Protein AF-A0AAJ1TBA0-F1 (afdb_monomer_lite)

Foldseek 3Di:
DDDDDVVNVVVVVVVCVVVVVVVVVVVVVVVVVVVVVVVVVVVVVVVVVVPDDDDQDPVSPDDDDPDDPDDDFADDPQPDDDDPVPDDQDPVNRDRPDPDGDDAPDVGDDDDDPPPDPDDDPPDDDD

Structure (mmCIF, N/CA/C/O backbone):
data_AF-A0AAJ1TBA0-F1
#
_entry.id   AF-A0AAJ1TBA0-F1
#
loop_
_atom_site.group_PDB
_atom_site.id
_atom_site.type_symbol
_atom_site.label_atom_id
_atom_site.label_alt_id
_atom_site.label_comp_id
_atom_site.label_asym_id
_atom_site.label_entity_id
_atom_site.label_seq_id
_atom_site.pdbx_PDB_ins_code
_atom_site.Cartn_x
_atom_site.Cartn_y
_atom_site.Cartn_z
_atom_site.occupancy
_atom_site.B_iso_or_equiv
_atom_site.auth_seq_id
_atom_site.auth_comp_id
_atom_site.auth_asym_id
_atom_site.auth_atom_id
_atom_site.pdbx_PDB_model_num
ATOM 1 N N . MET A 1 1 ? 47.007 8.285 -35.659 1.00 47.59 1 MET A N 1
ATOM 2 C CA . MET A 1 1 ? 45.664 8.703 -36.113 1.00 47.59 1 MET A CA 1
ATOM 3 C C . MET A 1 1 ? 45.029 7.475 -36.761 1.00 47.59 1 MET A C 1
ATOM 5 O O . MET A 1 1 ? 45.484 7.074 -37.821 1.00 47.59 1 MET A O 1
ATOM 9 N N . TYR A 1 2 ? 44.145 6.764 -36.053 1.00 60.50 2 TYR A N 1
ATOM 10 C CA . TYR A 1 2 ? 43.605 5.469 -36.500 1.00 60.50 2 TYR A CA 1
ATOM 11 C C . TYR A 1 2 ? 42.447 5.741 -37.472 1.00 60.50 2 TYR A C 1
ATOM 13 O O . TYR A 1 2 ? 41.355 6.102 -37.044 1.00 60.50 2 TYR A O 1
ATOM 21 N N . ALA A 1 3 ? 42.705 5.664 -38.778 1.00 68.94 3 ALA A N 1
ATOM 22 C CA . ALA A 1 3 ? 41.657 5.764 -39.788 1.00 68.94 3 ALA A CA 1
ATOM 23 C C . ALA A 1 3 ? 40.929 4.417 -39.845 1.00 68.94 3 ALA A C 1
ATOM 25 O O . ALA A 1 3 ? 41.421 3.453 -40.430 1.00 68.94 3 ALA A O 1
ATOM 26 N N . MET A 1 4 ? 39.787 4.336 -39.165 1.00 69.88 4 MET A N 1
ATOM 27 C CA . MET A 1 4 ? 38.882 3.198 -39.276 1.00 69.88 4 MET A CA 1
ATOM 28 C C . MET A 1 4 ? 38.387 3.143 -40.724 1.00 69.88 4 MET A C 1
ATOM 30 O O . MET A 1 4 ? 37.783 4.093 -41.217 1.00 69.88 4 MET A O 1
ATOM 34 N N . THR A 1 5 ? 38.730 2.071 -41.435 1.00 81.44 5 THR A N 1
ATOM 35 C CA . THR A 1 5 ? 38.366 1.895 -42.842 1.00 81.44 5 THR A CA 1
ATOM 36 C C . THR A 1 5 ? 36.852 1.752 -42.970 1.00 81.44 5 THR A C 1
ATOM 38 O O . THR A 1 5 ? 36.205 1.168 -42.101 1.00 81.44 5 THR A O 1
ATOM 41 N N . GLU A 1 6 ? 36.266 2.269 -44.051 1.00 70.00 6 GLU A N 1
ATOM 42 C CA . GLU A 1 6 ? 34.803 2.320 -44.222 1.00 70.00 6 GLU A CA 1
ATOM 43 C C . GLU A 1 6 ? 34.128 0.944 -44.093 1.00 70.00 6 GLU A C 1
ATOM 45 O O . GLU A 1 6 ? 33.022 0.828 -43.570 1.00 70.00 6 GLU A O 1
ATOM 50 N N . ALA A 1 7 ? 34.842 -0.129 -44.444 1.00 73.31 7 ALA A N 1
ATOM 51 C CA . ALA A 1 7 ? 34.394 -1.507 -44.256 1.00 73.31 7 ALA A CA 1
ATOM 52 C C . ALA A 1 7 ? 34.143 -1.883 -42.781 1.00 73.31 7 ALA A C 1
ATOM 54 O O . ALA A 1 7 ? 33.262 -2.692 -42.489 1.00 73.31 7 ALA A O 1
ATOM 55 N N . GLN A 1 8 ? 34.896 -1.308 -41.840 1.00 73.12 8 GLN A N 1
ATOM 56 C CA . GLN A 1 8 ? 34.670 -1.526 -40.411 1.00 73.12 8 GLN A CA 1
ATOM 57 C C . GLN A 1 8 ? 33.462 -0.747 -39.895 1.00 73.12 8 GLN A C 1
ATOM 59 O O . GLN A 1 8 ? 32.757 -1.248 -39.024 1.00 73.12 8 GLN A O 1
ATOM 64 N N . VAL A 1 9 ? 33.189 0.435 -40.451 1.00 70.56 9 VAL A N 1
ATOM 65 C CA . VAL A 1 9 ? 31.996 1.226 -40.113 1.00 70.56 9 VAL A CA 1
ATOM 66 C C . VAL A 1 9 ? 30.732 0.519 -40.604 1.00 70.56 9 VAL A C 1
ATOM 68 O O . VAL A 1 9 ? 29.771 0.397 -39.849 1.00 70.56 9 VAL A O 1
ATOM 71 N N . VAL A 1 10 ? 30.757 -0.032 -41.821 1.00 71.44 10 VAL A N 1
ATOM 72 C CA . VAL A 1 10 ? 29.632 -0.800 -42.380 1.00 71.44 10 VAL A CA 1
ATOM 73 C C . VAL A 1 10 ? 29.387 -2.085 -41.585 1.00 71.44 10 VAL A C 1
ATOM 75 O O . VAL A 1 10 ? 28.263 -2.311 -41.148 1.00 71.44 10 VAL A O 1
ATOM 78 N N . ARG A 1 11 ? 30.429 -2.872 -41.277 1.00 68.94 11 ARG A N 1
ATOM 79 C CA . ARG A 1 11 ? 30.280 -4.061 -40.415 1.00 68.94 11 ARG A CA 1
ATOM 80 C C . ARG A 1 11 ? 29.783 -3.723 -39.009 1.00 68.94 11 ARG A C 1
ATOM 82 O O . ARG A 1 11 ? 28.985 -4.469 -38.445 1.00 68.94 11 ARG A O 1
ATOM 89 N N . ALA A 1 12 ? 30.240 -2.611 -38.430 1.00 65.38 12 ALA A N 1
ATOM 90 C CA . ALA A 1 12 ? 29.751 -2.142 -37.139 1.00 65.38 12 ALA A CA 1
ATOM 91 C C . ALA A 1 12 ? 28.266 -1.758 -37.221 1.00 65.38 12 ALA A C 1
ATOM 93 O O . ALA A 1 12 ? 27.500 -2.173 -36.356 1.00 65.38 12 ALA A O 1
ATOM 94 N N . ALA A 1 13 ? 27.831 -1.062 -38.274 1.00 63.31 13 ALA A N 1
ATOM 95 C CA . ALA A 1 13 ? 26.427 -0.719 -38.505 1.00 63.31 13 ALA A CA 1
ATOM 96 C C . ALA A 1 13 ? 25.539 -1.962 -38.718 1.00 63.31 13 ALA A C 1
ATOM 98 O O . ALA A 1 13 ? 24.469 -2.059 -38.117 1.00 63.31 13 ALA A O 1
ATOM 99 N N . GLU A 1 14 ? 26.009 -2.955 -39.479 1.00 63.19 14 GLU A N 1
ATOM 100 C CA . GLU A 1 14 ? 25.328 -4.246 -39.660 1.00 63.19 14 GLU A CA 1
ATOM 101 C C . GLU A 1 14 ? 25.197 -5.008 -38.327 1.00 63.19 14 GLU A C 1
ATOM 103 O O . GLU A 1 14 ? 24.124 -5.517 -37.995 1.00 63.19 14 GLU A O 1
ATOM 108 N N . SER A 1 15 ? 26.260 -5.018 -37.509 1.00 60.47 15 SER A N 1
ATOM 109 C CA . SER A 1 15 ? 26.243 -5.634 -36.173 1.00 60.47 15 SER A CA 1
ATOM 110 C C . SER A 1 15 ? 25.389 -4.859 -35.161 1.00 60.47 15 SER A C 1
ATOM 112 O O . SER A 1 15 ? 24.792 -5.465 -34.275 1.00 60.47 15 SER A O 1
ATOM 114 N N . SER A 1 16 ? 25.273 -3.537 -35.323 1.00 62.47 16 SER A N 1
ATOM 115 C CA . SER A 1 16 ? 24.449 -2.656 -34.485 1.00 62.47 16 SER A CA 1
ATOM 116 C C . SER A 1 16 ? 22.961 -2.876 -34.736 1.00 62.47 16 SER A C 1
ATOM 118 O O . SER A 1 16 ? 22.170 -2.801 -33.801 1.00 62.47 16 SER A O 1
ATOM 120 N N . GLY A 1 17 ? 22.583 -3.203 -35.977 1.00 62.50 17 GLY A N 1
ATOM 121 C CA . GLY A 1 17 ? 21.241 -3.671 -36.308 1.00 62.50 17 GLY A CA 1
ATOM 122 C C . GLY A 1 17 ? 20.921 -4.960 -35.554 1.00 62.50 17 GLY A C 1
ATOM 123 O O . GLY A 1 17 ? 20.037 -4.973 -34.706 1.00 62.50 17 GLY A O 1
ATOM 124 N N . ALA A 1 18 ? 21.705 -6.019 -35.760 1.00 63.28 18 ALA A N 1
ATOM 125 C CA . ALA A 1 18 ? 21.473 -7.295 -35.076 1.00 63.28 18 ALA A CA 1
ATOM 126 C C . ALA A 1 18 ? 21.494 -7.172 -33.535 1.00 63.28 18 ALA A C 1
ATOM 128 O O . ALA A 1 18 ? 20.630 -7.729 -32.857 1.00 63.28 18 ALA A O 1
ATOM 129 N N . ALA A 1 19 ? 22.427 -6.397 -32.973 1.00 67.44 19 ALA A N 1
ATOM 130 C CA . ALA A 1 19 ? 22.520 -6.160 -31.532 1.00 67.44 19 ALA A CA 1
ATOM 131 C C . ALA A 1 19 ? 21.362 -5.302 -30.993 1.00 67.44 19 ALA A C 1
ATOM 133 O O . ALA A 1 19 ? 20.842 -5.570 -29.909 1.00 67.44 19 ALA A O 1
ATOM 134 N N . GLY A 1 20 ? 20.917 -4.298 -31.751 1.00 75.56 20 GLY A N 1
ATOM 135 C CA . GLY A 1 20 ? 19.826 -3.411 -31.360 1.00 75.56 20 GLY A CA 1
ATOM 136 C C . GLY A 1 20 ? 18.486 -4.134 -31.248 1.00 75.56 20 GLY A C 1
ATOM 137 O O . GLY A 1 20 ? 17.699 -3.837 -30.353 1.00 75.56 20 GLY A O 1
ATOM 138 N N . TRP A 1 21 ? 18.232 -5.121 -32.110 1.00 77.81 21 TRP A N 1
ATOM 139 C CA . TRP A 1 21 ? 16.948 -5.826 -32.132 1.00 77.81 21 TRP A CA 1
ATOM 140 C C . TRP A 1 21 ? 16.868 -6.834 -30.981 1.00 77.81 21 TRP A C 1
ATOM 142 O O . TRP A 1 21 ? 15.826 -6.957 -30.341 1.00 77.81 21 TRP A O 1
ATOM 152 N N . VAL A 1 22 ? 17.990 -7.486 -30.652 1.00 84.62 22 VAL A N 1
ATOM 153 C CA . VAL A 1 22 ? 18.113 -8.358 -29.472 1.00 84.62 22 VAL A CA 1
ATOM 154 C C . VAL A 1 22 ? 17.913 -7.561 -28.181 1.00 84.62 22 VAL A C 1
ATOM 156 O O . VAL A 1 22 ? 17.155 -7.989 -27.311 1.00 84.62 22 VAL A O 1
ATOM 159 N N . LEU A 1 23 ? 18.528 -6.379 -28.067 1.00 86.12 23 LEU A N 1
ATOM 160 C CA . LEU A 1 23 ? 18.322 -5.488 -26.920 1.00 86.12 23 LEU A CA 1
ATOM 161 C C . LEU A 1 23 ? 16.875 -4.982 -26.838 1.00 86.12 23 LEU A C 1
ATOM 163 O O . LEU A 1 23 ? 16.290 -4.985 -25.757 1.00 86.12 23 LEU A O 1
ATOM 167 N N . GLY A 1 24 ? 16.274 -4.601 -27.968 1.00 88.69 24 GLY A N 1
ATOM 168 C CA . GLY A 1 24 ? 14.885 -4.143 -28.027 1.00 88.69 24 GLY A CA 1
ATOM 169 C C . GLY A 1 24 ? 13.887 -5.213 -27.581 1.00 88.69 24 GLY A C 1
ATOM 170 O O . GLY A 1 24 ? 13.027 -4.945 -26.743 1.00 88.69 24 GLY A O 1
ATOM 171 N 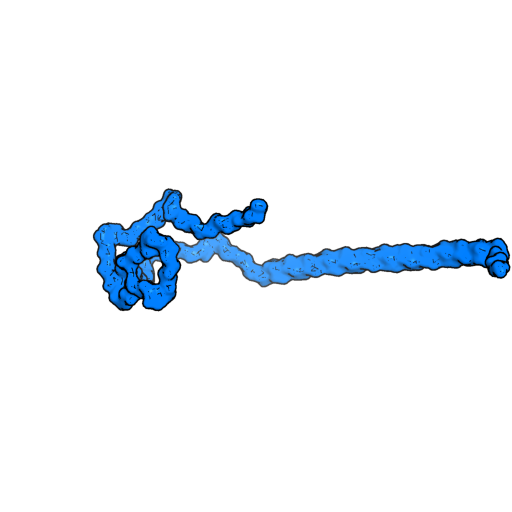N . ILE A 1 25 ? 14.038 -6.446 -28.076 1.00 92.25 25 ILE A N 1
ATOM 172 C CA . ILE A 1 25 ? 13.203 -7.583 -27.661 1.00 92.25 25 ILE A CA 1
ATOM 173 C C . ILE A 1 25 ? 13.440 -7.906 -26.183 1.00 92.25 25 ILE A C 1
ATOM 175 O O . ILE A 1 25 ? 12.477 -8.106 -25.445 1.00 92.25 25 ILE A O 1
ATOM 179 N N . GLY A 1 26 ? 14.695 -7.905 -25.724 1.00 93.06 26 GLY A N 1
ATOM 180 C CA . GLY A 1 26 ? 15.029 -8.141 -24.318 1.00 93.06 26 GLY A CA 1
ATOM 181 C C . GLY A 1 26 ? 14.351 -7.142 -23.376 1.00 93.06 26 GLY A C 1
ATOM 182 O O . GLY A 1 26 ? 13.743 -7.544 -22.383 1.00 93.06 26 GLY A O 1
ATOM 183 N N . LEU A 1 27 ? 14.381 -5.851 -23.717 1.00 95.44 27 LEU A N 1
ATOM 184 C CA . LEU A 1 27 ? 13.703 -4.803 -22.950 1.00 95.44 27 LEU A CA 1
ATOM 185 C C . LEU A 1 27 ? 12.177 -4.934 -23.001 1.00 95.44 27 LEU A C 1
ATOM 187 O O . LEU A 1 27 ? 11.521 -4.751 -21.976 1.00 95.44 27 LEU A O 1
ATOM 191 N N . ALA A 1 28 ? 11.603 -5.291 -24.153 1.00 95.38 28 ALA A N 1
ATOM 192 C CA . ALA A 1 28 ? 10.164 -5.512 -24.279 1.00 95.38 28 ALA A CA 1
ATOM 193 C C . ALA A 1 28 ? 9.692 -6.695 -23.419 1.00 95.38 28 ALA A C 1
ATOM 195 O O . ALA A 1 28 ? 8.702 -6.582 -22.697 1.00 95.38 28 ALA A O 1
ATOM 196 N N . VAL A 1 29 ? 10.427 -7.811 -23.436 1.00 97.19 29 VAL A N 1
ATOM 197 C CA . VAL A 1 29 ? 10.138 -8.984 -22.597 1.00 97.19 29 VAL A CA 1
ATOM 198 C C . VAL A 1 29 ? 10.256 -8.631 -21.117 1.00 97.19 29 VAL A C 1
ATOM 200 O O . VAL A 1 29 ? 9.375 -8.991 -20.338 1.00 97.19 29 VAL A O 1
ATOM 203 N N . LEU A 1 30 ? 11.294 -7.885 -20.726 1.00 97.38 30 LEU A N 1
ATOM 204 C CA . LEU A 1 30 ? 11.456 -7.424 -19.349 1.00 97.38 30 LEU A CA 1
ATOM 205 C C . LEU A 1 30 ? 10.284 -6.533 -18.915 1.00 97.38 30 LEU A C 1
ATOM 207 O O . LEU A 1 30 ? 9.731 -6.737 -17.837 1.00 97.38 30 LEU A O 1
ATOM 211 N N . ALA A 1 31 ? 9.862 -5.593 -19.762 1.00 97.19 31 ALA A N 1
ATOM 212 C CA . ALA A 1 31 ? 8.721 -4.728 -19.480 1.00 97.19 31 ALA A CA 1
ATOM 213 C C . ALA A 1 31 ? 7.430 -5.540 -19.285 1.00 97.19 31 ALA A C 1
ATOM 215 O O . ALA A 1 31 ? 6.719 -5.342 -18.299 1.00 97.19 31 ALA A O 1
ATOM 216 N N . VAL A 1 32 ? 7.154 -6.503 -20.171 1.00 98.19 32 VAL A N 1
ATOM 217 C CA . VAL A 1 32 ? 5.987 -7.391 -20.052 1.00 98.19 32 VAL A CA 1
ATOM 218 C C . VAL A 1 32 ? 6.067 -8.248 -18.788 1.00 98.19 32 VAL A C 1
ATOM 220 O O . VAL A 1 32 ? 5.060 -8.405 -18.100 1.00 98.19 32 VAL A O 1
ATOM 223 N N . ALA A 1 33 ? 7.248 -8.761 -18.439 1.00 98.12 33 ALA A N 1
ATOM 224 C CA . ALA A 1 33 ? 7.446 -9.545 -17.224 1.00 98.12 33 ALA A CA 1
ATOM 225 C C . ALA A 1 33 ? 7.170 -8.718 -15.959 1.00 98.12 33 ALA A C 1
ATOM 227 O O . ALA A 1 33 ? 6.454 -9.181 -15.071 1.00 98.12 33 ALA A O 1
ATOM 228 N N . VAL A 1 34 ? 7.670 -7.479 -15.897 1.00 98.31 34 VAL A N 1
ATOM 229 C CA . VAL A 1 34 ? 7.420 -6.560 -14.775 1.00 98.31 34 VAL A CA 1
ATOM 230 C C . VAL A 1 34 ? 5.930 -6.233 -14.661 1.00 98.31 34 VAL A C 1
ATOM 232 O O . VAL A 1 34 ? 5.359 -6.346 -13.576 1.00 98.31 34 VAL A O 1
ATOM 235 N N . VAL A 1 35 ? 5.267 -5.893 -15.770 1.00 98.44 35 VAL A N 1
ATOM 236 C CA . VAL A 1 35 ? 3.821 -5.613 -15.777 1.00 98.44 35 VAL A CA 1
ATOM 237 C C . VAL A 1 35 ? 3.020 -6.846 -15.348 1.00 98.44 35 VAL A C 1
ATOM 239 O O . VAL A 1 35 ? 2.148 -6.745 -14.485 1.00 98.44 35 VAL A O 1
ATOM 242 N N . GLY A 1 36 ? 3.341 -8.022 -15.891 1.00 98.38 36 GLY A N 1
ATOM 243 C CA . GLY A 1 36 ? 2.696 -9.284 -15.526 1.00 98.38 36 GLY A CA 1
ATOM 244 C C . GLY A 1 36 ? 2.866 -9.624 -14.045 1.00 98.38 36 GLY A C 1
ATOM 245 O O . GLY A 1 36 ? 1.902 -10.022 -13.390 1.00 98.38 36 GLY A O 1
ATOM 246 N N . MET A 1 37 ? 4.060 -9.396 -13.491 1.00 98.38 37 MET A N 1
ATOM 247 C CA . MET A 1 37 ? 4.342 -9.573 -12.067 1.00 98.38 37 MET A CA 1
ATOM 248 C C . MET A 1 37 ? 3.491 -8.637 -11.201 1.00 98.38 37 MET A C 1
ATOM 250 O O . MET A 1 37 ? 2.886 -9.095 -10.232 1.00 98.38 37 MET A O 1
ATOM 254 N N . LEU A 1 38 ? 3.385 -7.352 -11.554 1.00 98.12 38 LEU A N 1
ATOM 255 C CA . LEU A 1 38 ? 2.561 -6.392 -10.811 1.00 98.12 38 LEU A CA 1
ATOM 256 C C . LEU A 1 38 ? 1.080 -6.790 -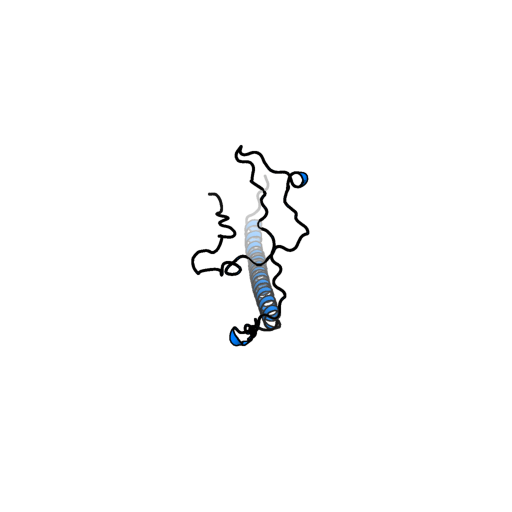10.816 1.00 98.12 38 LEU A C 1
ATOM 258 O O . LEU A 1 38 ? 0.445 -6.832 -9.761 1.00 98.12 38 LEU A O 1
ATOM 262 N N . VAL A 1 39 ? 0.542 -7.157 -11.983 1.00 97.88 39 VAL A N 1
ATOM 263 C CA . VAL A 1 39 ? -0.845 -7.634 -12.111 1.00 97.88 39 VAL A CA 1
ATOM 264 C C . VAL A 1 39 ? -1.074 -8.884 -11.262 1.00 97.88 39 VAL A C 1
ATOM 266 O O . VAL A 1 39 ? -2.102 -9.001 -10.590 1.00 97.88 39 VAL A O 1
ATOM 269 N N . TRP A 1 40 ? -0.118 -9.815 -11.258 1.00 97.62 40 TRP A N 1
ATOM 270 C CA . TRP A 1 40 ? -0.206 -11.033 -10.460 1.00 97.62 40 TRP A CA 1
ATOM 271 C C . TRP A 1 40 ? -0.227 -10.743 -8.955 1.00 97.62 40 TRP A C 1
ATOM 273 O O . TRP A 1 40 ? -1.082 -11.284 -8.253 1.00 97.62 40 TRP A O 1
ATOM 283 N N . VAL A 1 41 ? 0.646 -9.856 -8.462 1.00 97.50 41 VAL A N 1
ATOM 284 C CA . VAL A 1 41 ? 0.683 -9.459 -7.043 1.00 97.50 41 VAL A CA 1
ATOM 285 C C . VAL A 1 41 ? -0.644 -8.832 -6.615 1.00 97.50 41 VAL A C 1
ATOM 287 O O . VAL A 1 41 ? -1.203 -9.233 -5.594 1.00 97.50 41 VAL A O 1
ATOM 290 N N . VAL A 1 42 ? -1.190 -7.909 -7.412 1.00 95.94 42 VAL A N 1
ATOM 291 C CA . VAL A 1 42 ? -2.484 -7.268 -7.121 1.00 95.94 42 VAL A CA 1
ATOM 292 C C . VAL A 1 42 ? -3.611 -8.301 -7.087 1.00 95.94 42 VAL A C 1
ATOM 294 O O . VAL A 1 42 ? -4.375 -8.347 -6.124 1.00 95.94 42 VAL A O 1
ATOM 297 N N . ARG A 1 43 ? -3.690 -9.187 -8.089 1.00 95.44 43 ARG A N 1
ATOM 298 C CA . ARG A 1 43 ? -4.701 -10.259 -8.122 1.00 95.44 43 ARG A CA 1
ATOM 299 C C . ARG A 1 43 ? -4.583 -11.198 -6.927 1.00 95.44 43 ARG A C 1
ATOM 301 O O . ARG A 1 43 ? -5.605 -11.589 -6.367 1.00 95.44 43 ARG A O 1
ATOM 308 N N . LYS A 1 44 ? -3.359 -11.555 -6.530 1.00 94.50 44 LYS A N 1
ATOM 309 C CA . LYS A 1 44 ? -3.112 -12.394 -5.354 1.00 94.50 44 LYS A CA 1
ATOM 310 C C . LYS A 1 44 ? -3.599 -11.704 -4.078 1.00 94.50 44 LYS A C 1
ATOM 312 O O . LYS A 1 44 ? -4.301 -12.338 -3.303 1.00 94.50 44 LYS A O 1
ATOM 317 N N . GLY A 1 45 ? -3.303 -10.415 -3.902 1.00 90.06 45 GLY A N 1
ATOM 318 C CA . GLY A 1 45 ? -3.767 -9.635 -2.750 1.00 90.06 45 GLY A CA 1
ATOM 319 C C . GLY A 1 45 ? -5.292 -9.525 -2.666 1.00 90.06 45 GLY A C 1
ATOM 320 O O . GLY A 1 45 ? -5.857 -9.694 -1.589 1.00 90.06 45 GLY A O 1
ATOM 321 N N . ILE A 1 46 ? -5.969 -9.310 -3.801 1.00 90.56 46 ILE A N 1
ATOM 322 C CA . ILE A 1 46 ? -7.441 -9.297 -3.861 1.00 90.56 46 ILE A CA 1
ATOM 323 C C . ILE A 1 46 ? -8.007 -10.665 -3.474 1.00 90.56 46 ILE A C 1
ATOM 325 O O . ILE A 1 46 ? -8.927 -10.733 -2.665 1.00 90.56 46 ILE A O 1
ATOM 329 N N . LYS A 1 47 ? -7.443 -11.754 -4.013 1.00 88.38 47 LYS A N 1
ATOM 330 C CA . LYS A 1 47 ? -7.894 -13.112 -3.688 1.00 88.38 47 LYS A CA 1
ATOM 331 C C . LYS A 1 47 ? -7.749 -13.411 -2.194 1.00 88.38 47 LYS A C 1
ATOM 333 O O . LYS A 1 47 ? -8.683 -13.934 -1.607 1.00 88.38 47 LYS A O 1
ATOM 338 N N . THR A 1 48 ? -6.625 -13.039 -1.582 1.00 85.12 48 THR A N 1
ATOM 339 C CA . THR A 1 48 ? -6.414 -13.226 -0.140 1.00 85.12 48 THR A CA 1
ATOM 340 C C . THR A 1 48 ? -7.445 -12.467 0.695 1.00 85.12 48 THR A C 1
ATOM 342 O O . THR A 1 48 ? -7.983 -13.037 1.633 1.00 85.12 48 THR A O 1
ATOM 345 N N . ARG A 1 49 ? -7.792 -11.224 0.329 1.00 78.38 49 ARG A N 1
ATOM 346 C CA . ARG A 1 49 ? -8.855 -10.469 1.020 1.00 78.38 49 ARG A CA 1
ATOM 347 C C . ARG A 1 49 ? -10.246 -11.068 0.826 1.00 78.38 49 ARG A C 1
ATOM 349 O O . ARG A 1 49 ? -11.081 -10.940 1.704 1.00 78.38 49 ARG A O 1
ATOM 356 N N . ALA A 1 50 ? -10.505 -11.701 -0.315 1.00 80.12 50 ALA A N 1
ATOM 357 C CA . ALA A 1 50 ? -11.786 -12.354 -0.582 1.00 80.12 50 ALA A CA 1
ATOM 358 C C . ALA A 1 50 ? -11.957 -13.684 0.177 1.00 80.12 50 ALA A C 1
ATOM 360 O O . ALA A 1 50 ? -13.071 -14.184 0.278 1.00 80.12 50 ALA A O 1
ATOM 361 N N . GLU A 1 51 ? -10.865 -14.271 0.674 1.00 80.81 51 GLU A N 1
ATOM 362 C CA . GLU A 1 51 ? -10.894 -15.445 1.555 1.00 80.81 51 GLU A CA 1
ATOM 363 C C . GLU A 1 51 ? -11.145 -15.060 3.028 1.00 80.81 51 GLU A C 1
ATOM 365 O O . GLU A 1 51 ? -11.424 -15.936 3.845 1.00 80.81 51 GLU A O 1
ATOM 370 N N . GLU A 1 52 ? -11.076 -13.769 3.376 1.00 77.25 52 GLU A N 1
ATOM 371 C CA . GLU A 1 52 ? -11.507 -13.269 4.684 1.00 77.25 52 GLU A CA 1
ATOM 372 C C . GLU A 1 52 ? -13.042 -13.237 4.754 1.00 77.25 52 GLU A C 1
ATOM 374 O O . GLU A 1 52 ? -13.719 -12.955 3.763 1.00 77.25 52 GLU A O 1
ATOM 379 N N . SER A 1 53 ? -13.600 -13.531 5.933 1.00 72.00 53 SER A N 1
ATOM 380 C CA . 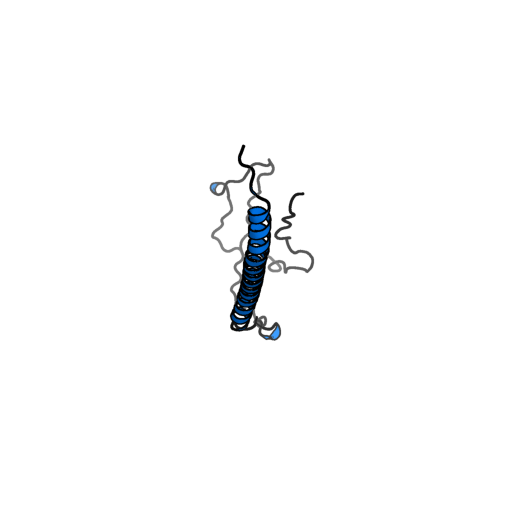SER A 1 53 ? -15.043 -13.432 6.164 1.00 72.00 53 SER A CA 1
ATOM 381 C C . SER A 1 53 ? -15.540 -12.029 5.828 1.00 72.00 53 SER A C 1
ATOM 383 O O . SER A 1 53 ? -14.939 -11.035 6.244 1.00 72.00 53 SER A O 1
ATOM 385 N N . GLU A 1 54 ? -16.656 -11.957 5.104 1.00 73.31 54 GLU A N 1
ATOM 386 C CA . GLU A 1 54 ? -17.295 -10.690 4.765 1.00 73.31 54 GLU A CA 1
ATOM 387 C C . GLU A 1 54 ? -17.583 -9.890 6.050 1.00 73.31 54 GLU A C 1
ATOM 389 O O . GLU A 1 54 ? -17.976 -10.488 7.063 1.00 73.31 54 GLU A O 1
ATOM 394 N N . PRO A 1 55 ? -17.352 -8.561 6.059 1.00 71.19 55 PRO A N 1
ATOM 395 C CA . PRO A 1 55 ? -17.691 -7.729 7.202 1.00 71.19 55 PRO A CA 1
ATOM 396 C C . PRO A 1 55 ? -19.135 -7.992 7.645 1.00 71.19 55 PRO A C 1
ATOM 398 O O . PRO A 1 55 ? -20.007 -8.143 6.785 1.00 71.19 55 PRO A O 1
ATOM 401 N N . PRO A 1 56 ? -19.407 -8.049 8.962 1.00 77.00 56 PRO A N 1
ATOM 402 C CA . PRO A 1 56 ? -20.743 -8.338 9.457 1.00 77.00 56 PRO A CA 1
ATOM 403 C C . PRO A 1 56 ? -21.733 -7.340 8.862 1.00 77.00 56 PRO A C 1
ATOM 405 O O . PRO A 1 56 ? -21.527 -6.122 8.922 1.00 77.00 56 PRO A O 1
ATOM 408 N N . SER A 1 57 ? -22.805 -7.862 8.274 1.00 78.12 57 SER A N 1
ATOM 409 C CA . SER A 1 57 ? -23.868 -7.030 7.741 1.00 78.12 57 SER A CA 1
ATOM 410 C C . SER A 1 57 ? -24.533 -6.213 8.861 1.00 78.12 57 SER A C 1
ATOM 412 O O . SER A 1 57 ? -24.526 -6.646 10.019 1.00 78.12 57 SER A O 1
ATOM 414 N N . PRO A 1 58 ? -25.099 -5.028 8.575 1.00 72.50 58 PRO A N 1
ATOM 415 C CA . PRO A 1 58 ? -25.737 -4.184 9.589 1.00 72.50 58 PRO A CA 1
ATOM 416 C C . PRO A 1 58 ? -26.816 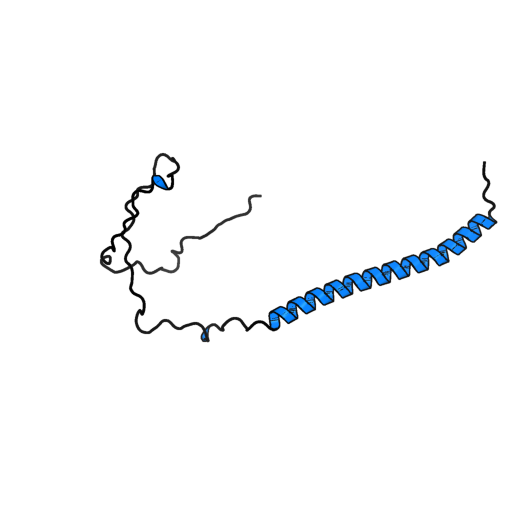-4.907 10.404 1.00 72.50 58 PRO A C 1
ATOM 418 O O . PRO A 1 58 ? -26.977 -4.638 11.589 1.00 72.50 58 PRO A O 1
ATOM 421 N N . GLU A 1 59 ? -27.530 -5.845 9.787 1.00 79.25 59 GLU A N 1
ATOM 422 C CA . GLU A 1 59 ? -28.520 -6.708 10.433 1.00 79.25 59 GLU A CA 1
ATOM 423 C C . GLU A 1 59 ? -27.909 -7.827 11.290 1.00 79.25 59 GLU A C 1
ATOM 425 O O . GLU A 1 59 ? -28.576 -8.335 12.185 1.00 79.25 59 GLU A O 1
ATOM 430 N N . SER A 1 60 ? -26.647 -8.198 11.052 1.00 78.19 60 SER A N 1
ATOM 431 C CA . SER A 1 60 ? -25.889 -9.126 11.905 1.00 78.19 60 SER A CA 1
ATOM 432 C C . SER A 1 60 ? -25.194 -8.430 13.082 1.00 78.19 60 SER A C 1
ATOM 434 O O . SER A 1 60 ? -24.600 -9.097 13.933 1.00 78.19 60 SER A O 1
ATOM 436 N N . GLN A 1 61 ? -25.265 -7.094 13.152 1.00 85.25 61 GLN A N 1
ATOM 437 C CA . GLN A 1 61 ? -24.765 -6.338 14.296 1.00 85.25 61 GLN A CA 1
ATOM 438 C C . GLN A 1 61 ? -25.538 -6.734 15.563 1.00 85.25 61 GLN A C 1
ATOM 440 O O . GLN A 1 61 ? -26.760 -6.893 15.515 1.00 85.25 61 GLN A O 1
ATOM 445 N N . PRO A 1 62 ? -24.867 -6.831 16.722 1.00 80.75 62 PRO A N 1
ATOM 446 C CA . PRO A 1 62 ? -25.537 -7.040 17.997 1.00 80.75 62 PRO A CA 1
ATOM 447 C C . PRO A 1 62 ? -26.618 -5.976 18.220 1.00 80.75 62 PRO A C 1
ATOM 449 O O . PRO A 1 62 ? -26.329 -4.781 18.320 1.00 80.75 62 PRO A O 1
ATOM 452 N N . HIS A 1 63 ? -27.877 -6.404 18.300 1.00 78.62 63 HIS A N 1
ATOM 453 C CA . HIS A 1 63 ? -28.961 -5.506 18.666 1.00 78.62 63 HIS A CA 1
ATOM 454 C C . HIS A 1 63 ? -28.829 -5.098 20.129 1.00 78.62 63 HIS A C 1
ATOM 456 O O . HIS A 1 63 ? -28.403 -5.881 20.983 1.00 78.62 63 HIS A O 1
ATOM 462 N N . LYS A 1 64 ? -29.213 -3.852 20.422 1.00 77.00 64 LYS A N 1
ATOM 463 C CA . LYS A 1 64 ? -29.250 -3.369 21.797 1.00 77.00 64 LYS A CA 1
ATOM 464 C C . LYS A 1 64 ? -30.177 -4.288 22.611 1.00 77.00 64 LYS A C 1
ATOM 466 O O . LYS A 1 64 ? -31.316 -4.484 22.190 1.00 77.00 64 LYS A O 1
ATOM 471 N N . PRO A 1 65 ? -29.721 -4.840 23.747 1.00 73.88 65 PRO A N 1
ATOM 472 C CA . PRO A 1 65 ? -30.567 -5.681 24.581 1.00 73.88 65 PRO A CA 1
ATOM 473 C C . PRO A 1 65 ? -31.735 -4.872 25.163 1.00 73.88 65 PRO A C 1
ATOM 475 O O . PRO A 1 65 ? -31.600 -3.674 25.428 1.00 73.88 65 PRO A O 1
ATOM 478 N N . ASP A 1 66 ? -32.864 -5.545 25.413 1.00 78.12 66 ASP A N 1
ATOM 479 C CA . ASP A 1 66 ? -34.086 -4.943 25.980 1.00 78.12 66 ASP A CA 1
ATOM 480 C C . ASP A 1 66 ? -33.849 -4.258 27.333 1.00 78.12 66 ASP A C 1
ATOM 482 O O . ASP A 1 66 ? -34.595 -3.366 27.742 1.00 78.12 66 ASP A O 1
ATOM 486 N N . ARG A 1 67 ? -32.814 -4.694 28.055 1.00 71.06 67 ARG A N 1
ATOM 487 C CA . ARG A 1 67 ? -32.405 -4.156 29.350 1.00 71.06 67 ARG A CA 1
ATOM 488 C C . ARG A 1 67 ? -30.891 -3.954 29.354 1.00 71.06 67 ARG A C 1
ATOM 490 O O . ARG A 1 67 ? -30.185 -4.759 28.746 1.00 71.06 67 ARG A O 1
ATOM 497 N N . PRO A 1 68 ? -30.378 -2.912 30.025 1.00 68.00 68 PRO A N 1
ATOM 498 C CA . PRO A 1 68 ? -28.942 -2.748 30.202 1.00 68.00 68 PRO A CA 1
ATOM 499 C C . PRO A 1 68 ? -28.377 -3.981 30.918 1.00 68.00 68 PRO A C 1
ATOM 501 O O . PRO A 1 68 ? -28.817 -4.329 32.010 1.00 68.00 68 PRO A O 1
ATOM 504 N N . THR A 1 69 ? -27.436 -4.670 30.272 1.00 66.62 69 THR A N 1
ATOM 505 C CA . THR A 1 69 ? -26.734 -5.836 30.835 1.00 66.62 69 THR A CA 1
ATOM 506 C C . THR A 1 69 ? -25.391 -5.465 31.460 1.00 66.62 69 THR A C 1
ATOM 508 O O . THR A 1 69 ? -24.713 -6.347 31.977 1.00 66.62 69 THR A O 1
ATOM 511 N N . HIS A 1 70 ? -24.985 -4.192 31.397 1.00 66.50 70 HIS A N 1
ATOM 512 C CA . HIS A 1 70 ? -23.777 -3.710 32.062 1.00 66.50 70 HIS A CA 1
ATOM 513 C C . HIS A 1 70 ? -24.113 -3.037 33.392 1.00 66.50 70 HIS A C 1
ATOM 515 O O . HIS A 1 70 ? -25.126 -2.34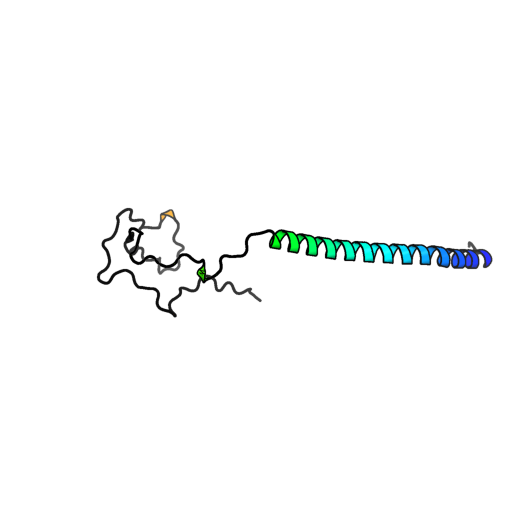4 33.516 1.00 66.50 70 HIS A O 1
ATOM 521 N N . GLU A 1 71 ? -23.224 -3.187 34.366 1.00 61.44 71 GLU A N 1
ATOM 522 C CA . GLU A 1 71 ? -23.184 -2.302 35.524 1.00 61.44 71 GLU A CA 1
ATOM 523 C C . GLU A 1 71 ? -22.719 -0.922 35.044 1.00 61.44 71 GLU A C 1
ATOM 525 O O . GLU A 1 71 ? -21.683 -0.807 34.388 1.00 61.44 71 GLU A O 1
ATOM 530 N N . GLU A 1 72 ? -23.513 0.121 35.296 1.00 63.06 72 GLU A N 1
ATOM 531 C CA . GLU A 1 72 ? -23.065 1.490 35.039 1.00 63.06 72 GLU A CA 1
ATOM 532 C C . GLU A 1 72 ? -22.083 1.875 36.152 1.00 63.06 72 GLU A C 1
ATOM 534 O O . GLU A 1 72 ? -22.457 1.904 37.326 1.00 63.06 72 GLU A O 1
ATOM 539 N N . ASP A 1 73 ? -20.823 2.131 35.799 1.00 63.25 73 ASP A N 1
ATOM 540 C CA . ASP A 1 73 ? -19.867 2.722 36.730 1.00 63.25 73 ASP A CA 1
ATOM 541 C C . ASP A 1 73 ? -19.950 4.243 36.624 1.00 63.25 73 ASP A C 1
ATOM 543 O O . ASP A 1 73 ? -19.639 4.826 35.579 1.00 63.25 73 ASP A O 1
ATOM 547 N N . PHE A 1 74 ? -20.410 4.883 37.694 1.00 64.56 74 PHE A N 1
ATOM 548 C CA . PHE A 1 74 ? -20.433 6.332 37.793 1.00 64.56 74 PHE A CA 1
ATOM 549 C C . PHE A 1 74 ? -19.073 6.790 38.306 1.00 64.56 74 PHE A C 1
ATOM 551 O O . PHE A 1 74 ? -18.660 6.475 39.425 1.00 64.56 74 PHE A O 1
ATOM 558 N N . ARG A 1 75 ? -18.367 7.533 37.457 1.00 62.25 75 ARG A N 1
ATOM 559 C CA . ARG A 1 75 ? -17.166 8.259 37.851 1.00 62.25 75 ARG A CA 1
ATOM 560 C C . ARG A 1 75 ? -17.593 9.646 38.315 1.00 62.25 75 ARG A C 1
ATOM 562 O O . ARG A 1 75 ? -18.404 10.276 37.640 1.00 62.25 75 ARG A O 1
ATOM 569 N N . GLU A 1 76 ? -17.068 10.089 39.452 1.00 61.69 76 GLU A N 1
ATOM 570 C CA . GLU A 1 76 ? -17.225 11.480 39.883 1.00 61.69 76 GLU A CA 1
ATOM 571 C C . GLU A 1 76 ? -16.614 12.364 38.791 1.00 61.69 76 GLU A C 1
ATOM 573 O O . GLU A 1 76 ? -15.584 11.987 38.222 1.00 61.69 76 GLU A O 1
ATOM 578 N N . ASP A 1 77 ? -17.229 13.505 38.471 1.00 59.38 77 ASP A N 1
ATOM 579 C CA . ASP A 1 77 ? -16.541 14.486 37.632 1.00 59.38 77 ASP A CA 1
ATOM 580 C C . ASP A 1 77 ? -15.256 14.885 38.368 1.00 59.38 77 ASP A C 1
ATOM 582 O O . ASP A 1 77 ? -15.299 15.379 39.501 1.00 59.38 77 ASP A O 1
ATOM 586 N N . ASP A 1 78 ? -14.107 14.595 37.750 1.00 58.44 78 ASP A N 1
ATOM 587 C CA . ASP A 1 78 ? -12.803 14.898 38.323 1.00 58.44 78 ASP A CA 1
ATOM 588 C C . ASP A 1 78 ? -12.753 16.420 38.549 1.00 58.44 78 ASP A C 1
ATOM 590 O O . ASP A 1 78 ? -12.649 17.196 37.601 1.00 58.44 78 ASP A O 1
ATOM 594 N N . GLN A 1 79 ? -12.813 16.863 39.810 1.00 57.28 79 GLN A N 1
ATOM 595 C CA . GLN A 1 79 ? -12.756 18.286 40.196 1.00 57.28 79 GLN A CA 1
ATOM 596 C C . GLN A 1 79 ? -11.358 18.911 40.000 1.00 57.28 79 GLN A C 1
ATOM 598 O O . GLN A 1 79 ? -10.959 19.842 40.701 1.00 57.28 79 GLN A O 1
ATOM 603 N N . GLY A 1 80 ? -10.572 18.365 39.073 1.00 61.66 80 GLY A N 1
ATOM 604 C CA . GLY A 1 80 ? -9.270 18.877 38.695 1.00 61.66 80 GLY A CA 1
ATOM 605 C C . GLY A 1 80 ? -9.436 20.104 37.810 1.00 61.66 80 GLY A C 1
ATOM 606 O O . GLY A 1 80 ? -9.623 19.983 36.603 1.00 61.66 80 GLY A O 1
ATOM 607 N N . GLU A 1 81 ? -9.345 21.292 38.402 1.00 63.94 81 GLU A N 1
ATOM 608 C CA . GLU A 1 81 ? -9.179 22.531 37.644 1.00 63.94 81 GLU A CA 1
ATOM 609 C C . GLU A 1 81 ? -7.850 22.458 36.871 1.00 63.94 81 GLU A C 1
ATOM 611 O O . GLU A 1 81 ? -6.777 22.283 37.460 1.00 63.94 81 GLU A O 1
ATOM 616 N N . PHE A 1 82 ? -7.906 22.572 35.542 1.00 72.56 82 PHE A N 1
ATOM 617 C CA . PHE A 1 82 ? -6.693 22.703 34.738 1.00 72.56 82 PHE A CA 1
ATOM 618 C C . PHE A 1 82 ? -6.012 24.048 35.039 1.00 72.56 82 PHE A C 1
ATOM 620 O O . PHE A 1 82 ? -6.709 25.049 35.223 1.00 72.56 82 PHE A O 1
ATOM 627 N N . PRO A 1 83 ? -4.667 24.121 35.054 1.00 75.62 83 PRO A N 1
ATOM 628 C CA . PRO A 1 83 ? -3.974 25.386 35.264 1.00 75.62 83 PRO A CA 1
ATOM 629 C C . PRO A 1 83 ? -4.408 26.444 34.239 1.00 75.62 83 PRO A C 1
ATOM 631 O O . PRO A 1 83 ? -4.314 26.241 33.028 1.00 75.62 83 PRO A O 1
ATOM 634 N N . THR A 1 84 ? -4.890 27.589 34.723 1.00 79.12 84 THR A N 1
ATOM 635 C CA . THR A 1 84 ? -5.350 28.712 33.884 1.00 79.12 84 THR A CA 1
ATOM 636 C C . THR A 1 84 ? -4.210 29.630 33.438 1.00 79.12 84 THR A C 1
ATOM 638 O O . THR A 1 84 ? -4.396 30.492 32.582 1.00 79.12 84 THR A O 1
ATOM 641 N N . ASP A 1 85 ? -3.014 29.424 33.988 1.00 82.75 85 ASP A N 1
ATOM 642 C CA . ASP A 1 85 ? -1.788 30.181 33.727 1.00 82.75 85 ASP A CA 1
ATOM 643 C C . ASP A 1 85 ? -1.009 29.686 32.492 1.00 82.75 85 ASP A C 1
ATOM 645 O O . ASP A 1 85 ? 0.052 30.220 32.166 1.00 82.75 85 ASP A O 1
ATOM 649 N N . GLY A 1 86 ? -1.529 28.672 31.790 1.00 78.94 86 GLY A N 1
ATOM 650 C CA . GLY A 1 86 ? -0.904 28.085 30.604 1.00 78.94 86 GLY A CA 1
ATOM 651 C C . GLY A 1 86 ? 0.266 27.145 30.912 1.00 78.94 86 GLY A C 1
ATOM 652 O O . GLY A 1 86 ? 0.957 26.706 29.987 1.00 78.94 86 GLY A O 1
ATOM 653 N N . SER A 1 87 ? 0.499 26.820 32.186 1.00 82.31 87 SER A N 1
ATOM 654 C CA . SER A 1 87 ? 1.475 25.806 32.575 1.00 82.31 87 SER A CA 1
ATOM 655 C C . SER A 1 87 ? 1.018 24.403 32.151 1.00 82.31 87 SER A C 1
ATOM 657 O O . SER A 1 87 ? -0.171 24.097 32.036 1.00 82.31 87 SER A O 1
ATOM 659 N N . ARG A 1 88 ? 1.987 23.529 31.850 1.00 80.81 88 ARG A N 1
ATOM 660 C CA . ARG A 1 88 ? 1.706 22.126 31.521 1.00 80.81 88 ARG A CA 1
ATOM 661 C C . ARG A 1 88 ? 1.536 21.348 32.816 1.00 80.81 88 ARG A C 1
ATOM 663 O O . ARG A 1 88 ? 2.472 21.300 33.603 1.00 80.81 88 ARG A O 1
ATOM 670 N N . LEU A 1 89 ? 0.395 20.687 32.970 1.00 81.44 89 LEU A N 1
ATOM 671 C CA . LEU A 1 89 ? 0.153 19.773 34.080 1.00 81.44 89 LEU A CA 1
ATOM 672 C C . LEU A 1 89 ? 0.919 18.462 33.850 1.00 81.44 89 LEU A C 1
ATOM 674 O O . LEU A 1 89 ? 0.715 17.790 32.833 1.00 81.44 89 LEU A O 1
ATOM 678 N N . LEU A 1 90 ? 1.822 18.108 34.763 1.00 85.00 90 LEU A N 1
ATOM 679 C CA . LEU A 1 90 ? 2.566 16.850 34.700 1.00 85.00 90 LEU A CA 1
ATOM 680 C C . LEU A 1 90 ? 1.721 15.681 35.246 1.00 85.00 90 LEU A C 1
ATOM 682 O O . LEU A 1 90 ? 0.840 15.890 36.080 1.00 85.00 90 LEU A O 1
ATOM 686 N N . PRO A 1 91 ? 1.978 14.422 34.829 1.00 80.38 91 PRO A N 1
ATOM 687 C CA . PRO A 1 91 ? 1.170 13.275 35.260 1.00 80.38 91 PRO A CA 1
ATOM 688 C C . PRO A 1 91 ? 1.092 13.080 36.782 1.00 80.38 91 PRO A C 1
ATOM 690 O O . PRO A 1 91 ? 0.083 12.616 37.298 1.00 80.38 91 PRO A O 1
ATOM 693 N N . ASN A 1 92 ? 2.148 13.441 37.508 1.00 80.69 92 ASN A N 1
ATOM 694 C CA . ASN A 1 92 ? 2.212 13.393 38.971 1.00 80.69 92 ASN A CA 1
ATOM 695 C C . ASN A 1 92 ? 1.495 14.569 39.660 1.00 80.69 92 ASN A C 1
ATOM 697 O O . ASN A 1 92 ? 1.331 14.551 40.877 1.00 80.69 92 ASN A O 1
ATOM 701 N N . GLU A 1 93 ? 1.095 15.589 38.905 1.00 76.50 93 GLU A N 1
ATOM 702 C CA . GLU A 1 93 ? 0.381 16.774 39.388 1.00 76.50 93 GLU A CA 1
ATOM 703 C C . GLU A 1 93 ? -1.139 16.650 39.196 1.00 76.50 93 GLU A C 1
ATOM 705 O O . GLU A 1 93 ? -1.890 17.498 39.677 1.00 76.50 93 GLU A O 1
ATOM 710 N N . LEU A 1 94 ? -1.602 15.569 38.555 1.00 74.50 94 LEU A N 1
ATOM 711 C CA . LEU A 1 94 ? -3.015 15.217 38.426 1.00 74.50 94 LEU A CA 1
ATOM 712 C C . LEU A 1 94 ? -3.602 14.869 39.802 1.00 74.50 94 LEU A C 1
ATOM 714 O O . LEU A 1 94 ? -3.510 13.741 40.288 1.00 74.50 94 LEU A O 1
ATOM 718 N N . LYS A 1 95 ? -4.223 15.861 40.438 1.00 67.31 95 LYS A N 1
ATOM 719 C CA . LYS A 1 95 ? -5.015 15.690 41.659 1.00 67.31 95 LYS A CA 1
ATOM 720 C C . LYS A 1 95 ? -6.466 15.475 41.243 1.00 67.31 95 LYS A C 1
ATOM 722 O O . LYS A 1 95 ? -7.076 16.380 40.692 1.00 67.31 95 LYS A O 1
ATOM 727 N N . GLY A 1 96 ? -6.993 14.275 41.468 1.00 62.09 96 GLY A N 1
ATOM 728 C CA . GLY A 1 96 ? -8.354 13.932 41.039 1.00 62.09 96 GLY A CA 1
ATOM 729 C C . GLY A 1 96 ? -8.582 12.466 40.693 1.00 62.09 96 GLY A C 1
ATOM 730 O O . GLY A 1 96 ? -9.707 12.102 40.401 1.00 62.09 96 GLY A O 1
ATOM 731 N N . VAL A 1 97 ? -7.565 11.597 40.766 1.00 59.53 97 VAL A N 1
ATOM 732 C CA . VAL A 1 97 ? -7.763 10.153 40.566 1.00 59.53 97 VAL A CA 1
ATOM 733 C C . VAL A 1 97 ? -8.485 9.565 41.785 1.00 59.53 97 VAL A C 1
ATOM 735 O O . VAL A 1 97 ? -7.865 8.977 42.670 1.00 59.53 97 VAL A O 1
ATOM 738 N N . SER A 1 98 ? -9.797 9.775 41.873 1.00 58.19 98 SER A N 1
ATOM 739 C CA . SER A 1 98 ? -10.636 9.128 42.872 1.00 58.19 98 SER A CA 1
ATOM 740 C C . SER A 1 98 ? -10.744 7.635 42.534 1.00 58.19 98 SER A C 1
ATOM 742 O O . SER A 1 98 ? -10.901 7.231 41.380 1.00 58.19 98 SER A O 1
ATOM 744 N N . SER A 1 99 ? -10.589 6.787 43.550 1.00 60.62 99 SER A N 1
ATOM 745 C CA . SER A 1 99 ? -10.855 5.343 43.478 1.00 60.62 99 SER A CA 1
ATOM 746 C C . SER A 1 99 ? -12.266 4.994 43.962 1.00 60.62 99 SER A C 1
ATOM 748 O O . SER A 1 99 ? -12.621 3.819 44.050 1.00 60.62 99 SER A O 1
ATOM 750 N N . HIS A 1 100 ? -13.058 6.009 44.310 1.00 58.00 100 HIS A N 1
ATOM 751 C CA . HIS A 1 100 ? -14.409 5.861 44.823 1.00 58.00 100 HIS A CA 1
ATOM 752 C C . HIS A 1 100 ? -15.419 5.903 43.677 1.00 58.00 100 HIS A C 1
ATOM 754 O O . HIS A 1 100 ? -15.290 6.699 42.749 1.00 58.00 100 HIS A O 1
ATOM 760 N N . ARG A 1 101 ? -16.418 5.021 43.755 1.00 57.66 101 ARG A N 1
ATOM 761 C CA . ARG A 1 101 ? -17.573 5.025 42.858 1.00 57.66 101 ARG A CA 1
ATOM 762 C C . ARG A 1 101 ? -18.469 6.197 43.247 1.00 57.66 101 ARG A C 1
ATOM 764 O O . ARG A 1 101 ? -18.844 6.294 44.415 1.00 57.66 101 ARG A O 1
ATOM 771 N N . ALA A 1 102 ? -18.772 7.065 42.289 1.00 63.72 102 ALA A N 1
ATOM 772 C CA . ALA A 1 102 ? -19.677 8.184 42.508 1.00 63.72 102 ALA A CA 1
ATOM 773 C C . ALA A 1 102 ? -21.128 7.707 42.553 1.00 63.72 102 ALA A C 1
ATOM 775 O O . ALA A 1 102 ? -21.471 6.637 42.039 1.00 63.72 102 ALA A O 1
ATOM 776 N N . GLU A 1 103 ? -21.993 8.509 43.165 1.00 64.31 103 GLU A N 1
ATOM 777 C CA . GLU A 1 103 ? -23.431 8.279 43.085 1.00 64.31 103 GLU A CA 1
ATOM 778 C C . GLU A 1 103 ? -23.966 8.682 41.697 1.00 64.31 103 GLU A C 1
ATOM 780 O O . GLU A 1 103 ? -23.424 9.590 41.058 1.00 64.31 103 GLU A O 1
ATOM 785 N N . PRO A 1 104 ? -25.017 8.009 41.191 1.00 63.28 104 PRO A N 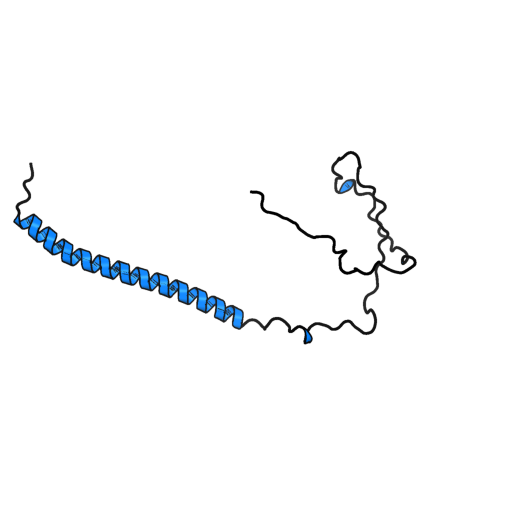1
ATOM 786 C CA . PRO A 1 104 ? -25.631 8.377 39.923 1.00 63.28 104 PRO A CA 1
ATOM 787 C C . PRO A 1 104 ? -26.105 9.841 39.953 1.00 63.28 104 PRO A C 1
ATOM 789 O O . PRO A 1 104 ? -26.820 10.214 40.885 1.00 63.28 104 PRO A O 1
ATOM 792 N N . PRO A 1 105 ? -25.784 10.671 38.943 1.00 64.19 105 PRO A N 1
ATOM 793 C CA . PRO A 1 105 ? -26.273 12.045 38.890 1.00 64.19 105 PRO A CA 1
ATOM 794 C C . PRO A 1 105 ? -27.805 12.076 38.792 1.00 64.19 105 PRO A C 1
ATOM 796 O O . PRO A 1 105 ? -28.412 11.229 38.125 1.00 64.19 105 PRO A O 1
ATOM 799 N N . GLU A 1 106 ? -28.438 13.074 39.416 1.00 60.16 106 GLU A N 1
ATOM 800 C CA . GLU A 1 106 ? -29.882 13.300 39.297 1.00 60.16 106 GLU A CA 1
ATOM 801 C C . GLU A 1 106 ? -30.254 13.517 37.816 1.00 60.16 106 GLU A C 1
ATOM 803 O O . GLU A 1 106 ? -29.903 14.524 37.206 1.00 60.16 106 GLU A O 1
ATOM 808 N N . GLY A 1 107 ? -30.936 12.537 37.210 1.00 66.88 107 GLY A N 1
ATOM 809 C CA . GLY A 1 107 ? -31.293 12.537 35.781 1.00 66.88 107 GLY A CA 1
ATOM 810 C C . GLY A 1 107 ? -30.490 11.573 34.895 1.00 66.88 107 GLY A C 1
ATOM 811 O O . GLY A 1 107 ? -30.825 11.415 33.718 1.00 66.88 107 GLY A O 1
ATOM 812 N N . GLY A 1 108 ? -29.499 10.870 35.452 1.00 64.88 108 GLY A N 1
ATOM 813 C CA . GLY A 1 108 ? -28.662 9.905 34.735 1.00 64.88 108 GLY A CA 1
ATOM 814 C C . GLY A 1 108 ? -27.615 10.561 33.827 1.00 64.88 108 GLY A C 1
ATOM 815 O O . GLY A 1 108 ? -27.575 11.778 33.655 1.00 64.88 108 GLY A O 1
ATOM 816 N N . ARG A 1 109 ? -26.724 9.748 33.240 1.00 61.00 109 ARG A N 1
ATOM 817 C CA . ARG A 1 109 ? -25.644 10.260 32.382 1.00 61.00 109 ARG A CA 1
ATOM 818 C C . ARG A 1 109 ? -26.233 11.013 31.177 1.00 61.00 109 ARG A C 1
ATOM 820 O O . ARG A 1 109 ? -27.134 10.470 30.524 1.00 61.00 109 ARG A O 1
ATOM 827 N N . PRO A 1 110 ? -25.716 12.206 30.820 1.00 63.75 110 PRO A N 1
ATOM 828 C CA . PRO A 1 110 ? -26.158 12.907 29.624 1.00 63.75 110 PRO A CA 1
ATOM 829 C C . PRO A 1 110 ? -26.028 11.984 28.409 1.00 63.75 110 PRO A C 1
ATOM 831 O O . PRO A 1 110 ? -24.953 11.468 28.089 1.00 63.75 110 PRO A O 1
ATOM 834 N N . LYS A 1 111 ? -27.161 11.727 27.752 1.00 64.00 111 LYS A N 1
ATOM 835 C CA . LYS A 1 111 ? -27.198 10.941 26.519 1.00 64.00 111 LYS A CA 1
ATOM 836 C C . LYS A 1 111 ? -26.558 11.777 25.422 1.00 64.00 111 LYS A C 1
ATOM 838 O O . LYS A 1 111 ? -26.864 12.960 25.295 1.00 64.00 111 LYS A O 1
ATOM 843 N N . HIS A 1 112 ? -25.696 11.161 24.618 1.00 55.59 112 HIS A N 1
ATOM 844 C CA . HIS A 1 112 ? -25.136 11.835 23.454 1.00 55.59 112 HIS A CA 1
ATOM 845 C C . HIS A 1 112 ? -26.287 12.291 22.546 1.00 55.59 112 HIS A C 1
ATOM 847 O O . HIS A 1 112 ? -27.023 11.472 21.997 1.00 55.59 112 HIS A O 1
ATOM 853 N N . THR A 1 113 ? -26.450 13.605 22.403 1.00 59.00 113 THR A N 1
ATOM 854 C CA . THR A 1 113 ? -27.384 14.206 21.453 1.00 59.00 113 THR A CA 1
ATOM 855 C C . THR A 1 113 ? -26.685 14.387 20.104 1.00 59.00 113 THR A C 1
ATOM 857 O O . THR A 1 113 ? -25.499 14.740 20.073 1.00 59.00 113 THR A O 1
ATOM 860 N N . PRO A 1 114 ? -27.363 14.128 18.974 1.00 54.12 114 PRO A N 1
ATOM 861 C CA . PRO A 1 114 ? -26.804 14.402 17.654 1.00 54.12 114 PRO A CA 1
ATOM 862 C C . PRO A 1 114 ? -26.374 15.875 17.566 1.00 54.12 114 PRO A C 1
ATOM 864 O O . PRO A 1 114 ? -27.166 16.762 17.873 1.00 54.12 114 PRO A O 1
ATOM 867 N N . GLY A 1 115 ? -25.117 16.132 17.195 1.00 58.50 115 GLY A N 1
ATOM 868 C CA . GLY A 1 115 ? -24.533 17.482 17.141 1.00 58.50 115 GLY A CA 1
ATOM 869 C C . GLY A 1 115 ? -23.592 17.841 18.299 1.00 58.50 115 GLY A C 1
ATOM 870 O O . GLY A 1 115 ? -22.848 18.807 18.174 1.00 58.50 115 GLY A O 1
ATOM 871 N N . HIS A 1 116 ? -23.549 17.048 19.376 1.00 50.41 116 HIS A N 1
ATOM 872 C CA . HIS A 1 116 ? -22.579 17.198 20.471 1.00 50.41 116 HIS A CA 1
ATOM 873 C C . HIS A 1 116 ? -21.617 16.001 20.524 1.00 50.41 116 HIS A C 1
ATOM 875 O O . HIS A 1 116 ? -21.506 15.297 21.525 1.00 50.41 116 HIS A O 1
ATOM 881 N N . SER A 1 117 ? -20.961 15.713 19.398 1.00 53.75 117 SER A N 1
ATOM 882 C CA . SER A 1 117 ? -19.817 14.802 19.357 1.00 53.75 117 SER A CA 1
ATOM 883 C C . SER A 1 117 ? -18.560 15.640 19.553 1.00 53.75 117 SER A C 1
ATOM 885 O O . SER A 1 117 ? -18.239 16.458 18.689 1.00 53.75 117 SER A O 1
ATOM 887 N N . GLY A 1 118 ? -17.856 15.458 20.671 1.00 50.03 118 GLY A N 1
ATOM 888 C CA . GLY A 1 118 ? -16.497 15.974 20.817 1.00 50.03 118 GLY A CA 1
ATOM 889 C C . GLY A 1 118 ? -15.676 15.510 19.615 1.00 50.03 118 GLY A C 1
ATOM 890 O O . GLY A 1 118 ? -15.525 14.310 19.391 1.00 50.03 118 GLY A O 1
ATOM 891 N N . GLY A 1 119 ? -15.256 16.457 18.777 1.00 51.44 119 GLY A N 1
ATOM 892 C CA . GLY A 1 119 ? -14.526 16.178 17.550 1.00 51.44 119 GLY A CA 1
ATOM 893 C C . GLY A 1 119 ? -13.169 15.577 17.882 1.00 51.44 119 GLY A C 1
ATOM 894 O O . GLY A 1 119 ? -12.234 16.292 18.230 1.00 51.44 119 GLY A O 1
ATOM 895 N N . PHE A 1 120 ? -13.048 14.259 17.773 1.00 50.03 120 PHE A N 1
ATOM 896 C CA . PHE A 1 120 ? -11.751 13.606 17.785 1.00 50.03 120 PHE A CA 1
ATOM 897 C C . PHE A 1 120 ? -11.057 13.887 16.445 1.00 50.03 120 PHE A C 1
ATOM 899 O O . PHE A 1 120 ? -11.463 13.372 15.409 1.00 50.03 120 PHE A O 1
ATOM 906 N N . GLY A 1 121 ? -10.003 14.708 16.476 1.00 50.59 121 GLY A N 1
ATOM 907 C CA . GLY A 1 121 ? -8.969 14.731 15.439 1.00 50.59 121 GLY A CA 1
ATOM 908 C C . GLY A 1 121 ? -9.264 15.546 14.177 1.00 50.59 121 GLY A C 1
ATOM 909 O O . GLY A 1 121 ? -9.254 15.000 13.079 1.00 50.59 121 GLY A O 1
ATOM 910 N N . SER A 1 122 ? -9.368 16.874 14.284 1.00 49.41 122 SER A N 1
ATOM 911 C CA . SER A 1 122 ? -9.049 17.762 13.153 1.00 49.41 122 SER A CA 1
ATOM 912 C C . SER A 1 122 ? -7.523 17.881 12.992 1.00 49.41 122 SER A C 1
ATOM 914 O O . SER A 1 122 ? -6.932 18.937 13.211 1.00 49.41 122 SER A O 1
ATOM 916 N N . GLY A 1 123 ? -6.861 16.771 12.662 1.00 49.59 123 GLY A N 1
ATOM 917 C CA . GLY A 1 123 ? -5.470 16.763 12.211 1.00 49.59 123 GLY A CA 1
ATOM 918 C C . GLY A 1 123 ? -5.404 17.205 10.752 1.00 49.59 123 GLY A C 1
ATOM 919 O O . GLY A 1 123 ? -5.306 16.369 9.859 1.00 49.59 123 GLY A O 1
ATOM 920 N N . GLY A 1 124 ? -5.529 18.508 10.502 1.00 40.34 124 GLY A N 1
ATOM 921 C CA . GLY A 1 124 ? -5.289 19.087 9.181 1.00 40.34 124 GLY A CA 1
ATOM 922 C C . GLY A 1 124 ? -3.790 19.126 8.886 1.00 40.34 124 GLY A C 1
ATOM 923 O O . GLY A 1 124 ? -3.014 19.614 9.706 1.00 40.34 124 GLY A O 1
ATOM 924 N N . ALA A 1 125 ? -3.383 18.607 7.727 1.00 46.00 125 ALA A N 1
ATOM 925 C CA . ALA A 1 125 ? -2.027 18.758 7.216 1.00 46.00 125 ALA A CA 1
ATOM 926 C C . ALA A 1 125 ? -1.719 20.252 7.031 1.00 46.00 125 ALA A C 1
ATOM 928 O O . ALA A 1 125 ? -2.422 20.940 6.291 1.00 46.00 125 ALA A O 1
ATOM 929 N N . GLY A 1 126 ? -0.692 20.748 7.723 1.00 43.56 126 GLY A N 1
ATOM 930 C CA . GLY A 1 126 ? -0.138 22.073 7.468 1.00 43.56 126 GLY A CA 1
ATOM 931 C C . GLY A 1 126 ? 0.421 22.125 6.048 1.00 43.56 126 GLY A C 1
ATOM 932 O O . GLY A 1 126 ? 1.291 21.325 5.703 1.00 43.56 126 GLY A O 1
ATOM 933 N N . GLY A 1 127 ? -0.131 23.027 5.240 1.00 33.75 127 GLY A N 1
ATOM 934 C CA . GLY A 1 127 ? 0.513 23.565 4.044 1.00 33.75 127 GLY A CA 1
ATOM 935 C C . GLY A 1 127 ? 1.273 24.835 4.385 1.00 33.75 127 GLY A C 1
ATOM 936 O O . GLY A 1 127 ? 0.876 25.500 5.370 1.00 33.75 127 GLY A O 1
#

Radius of gyration: 36.45 Å; chains: 1; bounding box: 80×46×89 Å

pLDDT: mean 72.38, std 15.04, range [33.75, 98.44]

Secondary structure (DSSP, 8-state):
-----HHHHHHHHHHHHHHHHHHHHHHHHHHHHHHHHHHHHHHHHHHHHHTSPPPPPGGGSPPPPSS--SPP--PPP---PPPTTSPPPPGGG-TT---SPPPPPTT-SPP--TT--------PPP-

Sequence (127 aa):
MYAMTEAQVVRAAESSGAAGWVLGIGLAVLAVAVVGMLVWVVRKGIKTRAEESEPPSPESQPHKPDRPTHEEDFREDDQGEFPTDGSRLLPNELKGVSSHRAEPPEGGRPKHTPGHSGGFGSGGAGG